Protein AF-A0A8C5CVX2-F1 (afdb_monomer)

Foldseek 3Di:
DDDFPDDDDAQCVLVRPLVVVLVVLVVCCVPPVVPRDLEEEAAKDACQTQNRHMNQQSNCVVNVHWYKHKYLARDCHPNDDLPDDDVQWDQDPVRSIIIGTHDD

Structure (mmCIF, N/CA/C/O backbone):
data_AF-A0A8C5CVX2-F1
#
_entry.id   AF-A0A8C5CVX2-F1
#
loop_
_atom_site.group_PDB
_atom_site.id
_atom_site.type_symbol
_atom_site.label_atom_id
_atom_site.label_alt_id
_atom_site.label_comp_id
_atom_site.label_asym_id
_atom_site.label_entity_id
_atom_site.label_seq_id
_atom_site.pdbx_PDB_ins_code
_atom_site.Cartn_x
_atom_site.Cartn_y
_atom_site.Cartn_z
_atom_site.occupancy
_atom_site.B_iso_or_equiv
_atom_site.auth_seq_id
_atom_site.auth_comp_id
_atom_site.auth_asym_id
_atom_site.auth_atom_id
_atom_site.pdbx_PDB_model_num
ATOM 1 N N . MET A 1 1 ? 0.003 -17.741 7.962 1.00 77.31 1 MET A N 1
ATOM 2 C CA . MET A 1 1 ? 0.810 -17.783 6.723 1.00 77.31 1 MET A CA 1
ATOM 3 C C . MET A 1 1 ? -0.148 -17.746 5.539 1.00 77.31 1 MET A C 1
ATOM 5 O O . MET A 1 1 ? -1.173 -18.412 5.612 1.00 77.31 1 MET A O 1
ATOM 9 N N . VAL A 1 2 ? 0.125 -16.935 4.514 1.00 93.44 2 VAL A N 1
ATOM 10 C CA . VAL A 1 2 ? -0.709 -16.837 3.299 1.00 93.44 2 VAL A CA 1
ATOM 11 C C . VAL A 1 2 ? 0.042 -17.424 2.106 1.00 93.44 2 VAL A C 1
ATOM 13 O O . VAL A 1 2 ? 1.271 -17.429 2.098 1.00 93.44 2 VAL A O 1
ATOM 16 N N . ARG A 1 3 ? -0.686 -17.923 1.103 1.00 94.25 3 ARG A N 1
ATOM 17 C CA . ARG A 1 3 ? -0.109 -18.469 -0.132 1.00 94.25 3 ARG A CA 1
ATOM 18 C C . ARG A 1 3 ? -0.507 -17.591 -1.311 1.00 94.25 3 ARG A C 1
ATOM 20 O O . ARG A 1 3 ? -1.686 -17.515 -1.637 1.00 94.25 3 ARG A O 1
ATOM 27 N N . LEU A 1 4 ? 0.474 -16.975 -1.968 1.00 94.44 4 LEU A N 1
ATOM 28 C CA . LEU A 1 4 ? 0.246 -16.177 -3.175 1.00 94.44 4 LEU A CA 1
ATOM 29 C C . LEU A 1 4 ? 0.059 -17.108 -4.379 1.00 94.44 4 LEU A C 1
ATOM 31 O O . LEU A 1 4 ? 1.001 -17.780 -4.793 1.00 94.44 4 LEU A O 1
ATOM 35 N N . THR A 1 5 ? -1.153 -17.165 -4.927 1.00 92.81 5 THR A N 1
ATOM 36 C CA . THR A 1 5 ? -1.494 -18.037 -6.066 1.00 92.81 5 THR A CA 1
ATOM 37 C C . THR A 1 5 ? -1.320 -17.353 -7.418 1.00 92.81 5 THR A C 1
ATOM 39 O O . THR A 1 5 ? -1.010 -18.021 -8.400 1.00 92.81 5 THR A O 1
ATOM 42 N N . ALA A 1 6 ? -1.473 -16.028 -7.480 1.00 94.12 6 ALA A N 1
ATOM 43 C CA . ALA A 1 6 ? -1.217 -15.262 -8.693 1.00 94.12 6 ALA A CA 1
ATOM 44 C C . ALA A 1 6 ? 0.291 -15.254 -9.040 1.00 94.12 6 ALA A C 1
ATOM 46 O O . ALA A 1 6 ? 1.130 -15.195 -8.125 1.00 94.12 6 ALA A O 1
ATOM 47 N N . PRO A 1 7 ? 0.663 -15.294 -10.336 1.00 94.25 7 PRO A N 1
ATOM 48 C CA . PRO A 1 7 ? 2.057 -15.259 -10.771 1.00 94.25 7 PRO A CA 1
ATOM 49 C C . PRO A 1 7 ? 2.710 -13.904 -10.479 1.00 94.25 7 PRO A C 1
ATOM 51 O O . PRO A 1 7 ? 2.039 -12.880 -10.348 1.00 94.2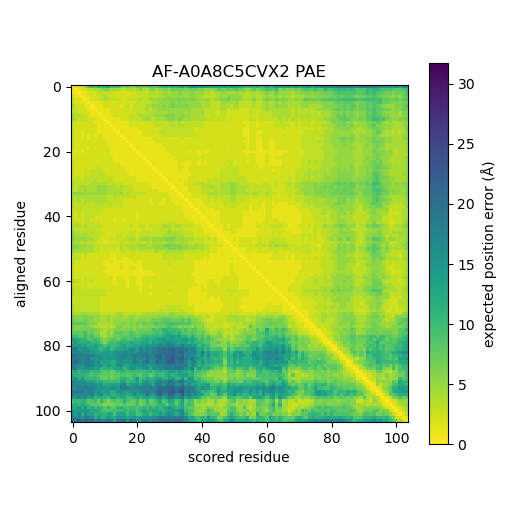5 7 PRO A O 1
ATOM 54 N N . TYR A 1 8 ? 4.041 -13.892 -10.388 1.00 92.75 8 TYR A N 1
ATOM 55 C CA . TYR A 1 8 ? 4.794 -12.644 -10.323 1.00 92.75 8 TYR A CA 1
ATOM 56 C C . TYR A 1 8 ? 4.945 -12.048 -11.721 1.00 92.75 8 TYR A C 1
ATOM 58 O O . TYR A 1 8 ? 5.633 -12.615 -12.564 1.00 92.75 8 TYR A O 1
ATOM 66 N N . VAL A 1 9 ? 4.327 -10.890 -11.942 1.00 93.88 9 VAL A N 1
ATOM 67 C CA . VAL A 1 9 ? 4.535 -10.071 -13.139 1.00 93.88 9 VAL A CA 1
ATOM 68 C C . VAL A 1 9 ? 4.890 -8.661 -12.682 1.00 93.88 9 VAL A C 1
ATOM 70 O O . VAL A 1 9 ? 4.182 -8.065 -11.862 1.00 93.88 9 VAL A O 1
ATOM 73 N N . ALA A 1 10 ? 6.002 -8.127 -13.190 1.00 89.81 10 ALA A N 1
ATOM 74 C CA . ALA A 1 10 ? 6.445 -6.778 -12.861 1.00 89.81 10 ALA A CA 1
ATOM 75 C C . ALA A 1 10 ? 5.346 -5.756 -13.205 1.00 89.81 10 ALA A C 1
ATOM 77 O O . ALA A 1 10 ? 4.755 -5.785 -14.284 1.00 89.81 10 ALA A O 1
ATOM 78 N N . GLY A 1 11 ? 5.038 -4.873 -12.255 1.00 90.50 11 GLY A N 1
ATOM 79 C CA . GLY A 1 11 ? 3.944 -3.909 -12.384 1.00 90.50 11 GLY A CA 1
ATOM 80 C C . GLY A 1 11 ? 2.539 -4.459 -12.095 1.00 90.50 11 GLY A C 1
ATOM 81 O O . GLY A 1 11 ? 1.565 -3.749 -12.319 1.00 90.50 11 GLY A O 1
ATOM 82 N N . PHE A 1 12 ? 2.408 -5.697 -11.604 1.00 94.75 12 PHE A N 1
ATOM 83 C CA . PHE A 1 12 ? 1.123 -6.297 -11.205 1.00 94.75 12 PHE A CA 1
ATOM 84 C C . PHE A 1 12 ? 1.162 -6.912 -9.797 1.00 94.75 12 PHE A C 1
ATOM 86 O O . PHE A 1 12 ? 0.327 -7.746 -9.450 1.00 94.75 12 PHE A O 1
ATOM 93 N N . LEU A 1 13 ? 2.109 -6.485 -8.952 1.00 93.88 13 LEU A N 1
ATOM 94 C CA . LEU A 1 13 ? 2.255 -6.989 -7.580 1.00 93.88 13 LEU A CA 1
ATOM 95 C C . LEU A 1 13 ? 0.965 -6.844 -6.760 1.00 93.88 13 LEU A C 1
ATOM 97 O O . LEU A 1 13 ? 0.616 -7.744 -6.000 1.00 93.88 13 LEU A O 1
ATOM 101 N N . ALA A 1 14 ? 0.220 -5.757 -6.980 1.00 95.25 14 ALA A N 1
ATOM 102 C CA . ALA A 1 14 ? -1.035 -5.486 -6.287 1.00 95.25 14 ALA A CA 1
ATOM 103 C C . ALA A 1 14 ? -2.050 -6.637 -6.409 1.00 95.25 14 ALA A C 1
ATOM 105 O O . ALA A 1 14 ? -2.679 -7.017 -5.430 1.00 95.25 14 ALA A O 1
ATOM 106 N N . PHE A 1 15 ? -2.133 -7.291 -7.570 1.00 95.62 15 PHE A N 1
ATOM 107 C CA . PHE A 1 15 ? -3.035 -8.431 -7.767 1.00 95.62 15 PHE A CA 1
ATOM 108 C C . PHE A 1 15 ? -2.667 -9.650 -6.917 1.00 95.62 15 PHE A C 1
ATOM 110 O O . PHE A 1 15 ? -3.524 -10.483 -6.629 1.00 95.62 15 PHE A O 1
ATOM 117 N N . ARG A 1 16 ? -1.399 -9.765 -6.507 1.00 96.31 16 ARG A N 1
ATOM 118 C CA . ARG A 1 16 ? -0.945 -10.848 -5.633 1.00 96.31 16 ARG A CA 1
ATOM 119 C C . ARG A 1 16 ? -1.265 -10.555 -4.174 1.00 96.31 16 ARG A C 1
ATOM 121 O O . ARG A 1 16 ? -1.668 -11.467 -3.465 1.00 96.31 16 ARG A O 1
ATOM 128 N N . GLU A 1 17 ? -1.076 -9.317 -3.725 1.00 96.81 17 GLU A N 1
ATOM 129 C CA . GLU A 1 17 ? -1.062 -8.985 -2.293 1.00 96.81 17 GLU A CA 1
ATOM 130 C C . GLU A 1 17 ? -2.363 -8.358 -1.787 1.00 96.81 17 GLU A C 1
ATOM 132 O O . GLU A 1 17 ? -2.817 -8.696 -0.690 1.00 96.81 17 GLU A O 1
ATOM 137 N N . THR A 1 18 ? -3.009 -7.502 -2.585 1.00 96.38 18 THR A N 1
ATOM 138 C CA . THR A 1 18 ? -4.207 -6.756 -2.176 1.00 96.38 18 THR A CA 1
ATOM 139 C C . THR A 1 18 ? -5.336 -7.646 -1.640 1.00 96.38 18 THR A C 1
ATOM 141 O O . THR A 1 18 ? -5.908 -7.271 -0.616 1.00 96.38 18 THR A O 1
ATOM 144 N N . PRO A 1 19 ? -5.647 -8.836 -2.205 1.00 96.31 19 PRO A N 1
ATOM 145 C CA . PRO A 1 19 ? -6.691 -9.701 -1.645 1.00 96.31 19 PRO A CA 1
ATOM 146 C C . PRO A 1 19 ? -6.437 -10.104 -0.185 1.00 96.31 19 PRO A C 1
ATOM 148 O O . PRO A 1 19 ? -7.364 -10.135 0.625 1.00 96.31 19 PRO A O 1
ATOM 151 N N . PHE A 1 20 ? -5.179 -10.370 0.174 1.00 96.88 20 PHE A N 1
ATOM 152 C CA . PHE A 1 20 ? -4.805 -10.773 1.531 1.00 96.88 20 PHE A CA 1
ATOM 153 C C . PHE A 1 20 ? -4.776 -9.582 2.494 1.00 96.88 20 PHE A C 1
ATOM 155 O O . PHE A 1 20 ? -5.189 -9.719 3.646 1.00 96.88 20 PHE A O 1
ATOM 162 N N . LEU A 1 21 ? -4.340 -8.411 2.022 1.00 96.81 21 LEU A N 1
ATOM 163 C CA . LEU A 1 21 ? -4.370 -7.169 2.800 1.00 96.81 21 LEU A CA 1
ATOM 164 C C . LEU A 1 21 ? -5.811 -6.726 3.096 1.00 96.81 21 LEU A C 1
ATOM 166 O O . LEU A 1 21 ? -6.129 -6.387 4.234 1.00 96.81 21 LEU A O 1
ATOM 170 N N . MET A 1 22 ? -6.706 -6.815 2.108 1.00 97.25 22 MET A N 1
ATOM 171 C CA . MET A 1 22 ? -8.137 -6.542 2.281 1.00 97.25 22 MET A CA 1
ATOM 172 C C . MET A 1 22 ? -8.780 -7.472 3.308 1.00 97.25 22 MET A C 1
ATOM 174 O O . MET A 1 22 ? -9.566 -7.027 4.140 1.00 97.25 22 MET A O 1
ATOM 178 N N . GLU A 1 23 ? -8.437 -8.761 3.288 1.00 97.06 23 GLU A N 1
ATOM 179 C CA . GLU A 1 23 ? -8.928 -9.709 4.288 1.00 97.06 23 GLU A CA 1
ATOM 180 C C . GLU A 1 23 ? -8.428 -9.360 5.700 1.00 97.06 23 GLU A C 1
ATOM 182 O O . GLU A 1 23 ? -9.190 -9.455 6.662 1.00 97.06 23 GLU A O 1
ATOM 187 N N . ALA A 1 24 ? -7.182 -8.898 5.844 1.00 96.56 24 ALA A N 1
ATOM 188 C CA . ALA A 1 24 ? -6.661 -8.436 7.130 1.00 96.56 24 ALA A CA 1
ATOM 189 C C . ALA A 1 24 ? -7.403 -7.189 7.645 1.00 96.56 24 ALA A C 1
ATOM 191 O O . ALA A 1 24 ? -7.810 -7.167 8.808 1.00 96.56 24 ALA A O 1
ATOM 192 N N . LEU A 1 25 ? -7.642 -6.196 6.780 1.00 97.06 25 LEU A N 1
ATOM 193 C CA . LEU A 1 25 ? -8.413 -4.996 7.128 1.00 97.06 25 LEU A CA 1
ATOM 194 C C . LEU A 1 25 ? -9.854 -5.341 7.518 1.00 97.06 25 LEU A C 1
ATOM 196 O O . LEU A 1 25 ? -10.318 -4.908 8.568 1.00 97.06 25 LEU A O 1
ATOM 200 N N . ARG A 1 26 ? -10.533 -6.205 6.753 1.00 97.12 26 ARG A N 1
ATOM 201 C CA . ARG A 1 26 ? -11.896 -6.666 7.077 1.00 97.12 26 ARG A CA 1
ATOM 202 C C . ARG A 1 26 ? -11.960 -7.413 8.405 1.00 97.12 26 ARG A C 1
ATOM 204 O O . ARG A 1 26 ? -12.933 -7.287 9.140 1.00 97.12 26 ARG A O 1
ATOM 211 N N . ARG A 1 27 ? -10.943 -8.215 8.735 1.00 97.62 27 ARG A N 1
ATOM 212 C CA . ARG A 1 27 ? -10.862 -8.877 10.048 1.00 97.62 27 ARG A CA 1
ATOM 213 C C . ARG A 1 27 ? -10.693 -7.868 11.175 1.00 97.62 27 ARG A C 1
ATOM 215 O O . ARG A 1 27 ? -11.306 -8.046 12.223 1.00 97.62 27 ARG A O 1
ATOM 222 N N . LEU A 1 28 ? -9.874 -6.838 10.972 1.00 97.44 28 LEU A N 1
ATOM 223 C CA . LEU A 1 28 ? -9.699 -5.767 11.950 1.00 97.44 28 LEU A CA 1
ATOM 224 C C . LEU A 1 28 ? -11.011 -5.009 12.164 1.00 97.44 28 LEU A C 1
ATOM 226 O O . LEU A 1 28 ? -11.441 -4.872 13.303 1.00 97.44 28 LEU A O 1
ATOM 230 N N . GLU A 1 29 ? -11.678 -4.619 11.080 1.00 96.69 29 GLU A N 1
ATOM 231 C CA . GLU A 1 29 ? -12.974 -3.940 11.099 1.00 96.69 29 GLU A CA 1
ATOM 232 C C . GLU A 1 29 ? -14.039 -4.744 11.858 1.00 96.69 29 GLU A C 1
ATOM 234 O O . GLU A 1 29 ? -14.711 -4.207 12.731 1.00 96.69 29 GLU A O 1
ATOM 239 N N . ARG A 1 30 ? -14.153 -6.054 11.593 1.00 97.75 30 ARG A N 1
ATOM 240 C CA . ARG A 1 30 ? -15.131 -6.920 12.276 1.00 97.75 30 ARG A CA 1
ATOM 241 C C . ARG A 1 30 ? -14.815 -7.139 13.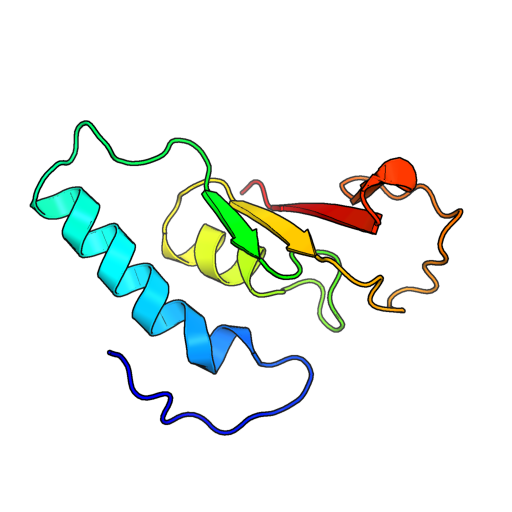753 1.00 97.75 30 ARG A C 1
ATOM 243 O O . ARG A 1 30 ? -15.725 -7.165 14.572 1.00 97.75 30 ARG A O 1
ATOM 250 N N . ASN A 1 31 ? -13.544 -7.358 14.091 1.00 98.19 31 ASN A N 1
ATOM 251 C CA . ASN A 1 31 ? -13.161 -7.786 15.438 1.00 98.19 31 ASN A CA 1
ATOM 252 C C . ASN A 1 31 ? -12.909 -6.609 16.387 1.00 98.19 31 ASN A C 1
ATOM 254 O O . ASN A 1 31 ? -13.085 -6.752 17.597 1.00 98.19 31 ASN A O 1
ATOM 258 N N . ARG A 1 32 ? -12.409 -5.483 15.863 1.00 97.62 32 ARG A N 1
ATOM 259 C CA . ARG A 1 32 ? -11.999 -4.289 16.617 1.00 97.62 32 ARG A CA 1
ATOM 260 C C . ARG A 1 32 ? -12.180 -3.020 15.762 1.00 97.62 32 ARG A C 1
ATOM 262 O O . ARG A 1 32 ? -11.181 -2.384 15.417 1.00 97.62 32 ARG A O 1
ATOM 269 N N . PRO A 1 33 ? -13.422 -2.627 15.430 1.00 96.06 33 PRO A N 1
ATOM 270 C CA . PRO A 1 33 ? -13.700 -1.478 14.559 1.00 96.06 33 PRO A CA 1
ATOM 271 C C . PRO A 1 33 ? -13.096 -0.161 15.069 1.00 96.06 33 PRO A C 1
ATOM 273 O O . PRO A 1 33 ? -12.668 0.674 14.281 1.00 96.06 33 PRO A O 1
ATOM 276 N N . GLN A 1 34 ? -12.973 0.007 16.387 1.00 96.94 34 GLN A N 1
ATOM 277 C CA . GLN A 1 34 ? -12.346 1.172 17.016 1.00 96.94 34 GLN A CA 1
ATOM 278 C C . GLN A 1 34 ? -10.840 1.310 16.732 1.00 96.94 34 GLN A C 1
ATOM 280 O O . GLN A 1 34 ? -10.258 2.349 17.025 1.00 96.94 34 GLN A O 1
ATOM 285 N N . LEU A 1 35 ? -10.198 0.258 16.211 1.00 96.88 35 LEU A N 1
ATOM 286 C CA . LEU A 1 35 ? -8.789 0.262 15.810 1.00 96.88 35 LEU A CA 1
ATOM 287 C C . LEU A 1 35 ? -8.613 0.369 14.291 1.00 96.88 35 LEU A C 1
ATOM 289 O O . LEU A 1 35 ? -7.495 0.190 13.805 1.00 96.88 35 LEU A O 1
ATOM 293 N N . LEU A 1 36 ? -9.688 0.611 13.531 1.00 96.50 36 LEU A N 1
ATOM 294 C CA . LEU A 1 36 ? -9.576 0.777 12.088 1.00 96.50 36 LEU A CA 1
ATOM 295 C C . LEU A 1 36 ? -8.696 2.005 11.783 1.00 96.50 36 LEU A C 1
ATOM 297 O O . LEU A 1 36 ? -8.932 3.081 12.338 1.00 96.50 36 LEU A O 1
ATOM 301 N N . PRO A 1 37 ? -7.659 1.863 10.941 1.00 96.19 37 PRO A N 1
ATOM 302 C CA . PRO A 1 37 ? -6.729 2.951 10.699 1.00 96.19 37 PRO A CA 1
ATOM 303 C C . PRO A 1 37 ? -7.384 4.056 9.869 1.00 96.19 37 PRO A C 1
ATOM 305 O O . PRO A 1 37 ? -8.102 3.789 8.911 1.00 96.19 37 PRO A O 1
ATOM 308 N N . GLN A 1 38 ? -7.060 5.307 10.192 1.00 95.69 38 GLN A N 1
ATOM 309 C CA . GLN A 1 38 ? -7.427 6.464 9.366 1.00 95.69 38 GLN A CA 1
ATOM 310 C C . GLN A 1 38 ? -6.531 6.597 8.125 1.00 95.69 38 GLN A C 1
ATOM 312 O O . GLN A 1 38 ? -6.895 7.261 7.160 1.00 95.69 38 GLN A O 1
ATOM 317 N N . VAL A 1 39 ? -5.346 5.982 8.160 1.00 95.75 39 VAL A N 1
ATOM 318 C CA . VAL A 1 39 ? -4.392 5.932 7.052 1.00 95.75 39 VAL A CA 1
ATOM 319 C C . VAL A 1 39 ? -3.579 4.644 7.127 1.00 95.75 39 VAL A C 1
ATOM 321 O O . VAL A 1 39 ? -3.181 4.218 8.213 1.00 95.75 39 VAL A O 1
ATOM 324 N N . VAL A 1 40 ? -3.303 4.029 5.978 1.00 95.69 40 VAL A N 1
ATOM 325 C CA . VAL A 1 40 ? -2.438 2.847 5.878 1.00 95.69 40 VAL A CA 1
ATOM 326 C C . VAL A 1 40 ? -1.138 3.215 5.172 1.00 95.69 40 VAL A C 1
ATOM 328 O O . VAL A 1 40 ? -1.141 3.743 4.060 1.00 95.69 40 VAL A O 1
ATOM 331 N N . LEU A 1 41 ? -0.014 2.901 5.815 1.00 95.75 41 LEU A N 1
ATOM 332 C CA . LEU A 1 41 ? 1.301 2.939 5.183 1.00 95.75 41 LEU A CA 1
ATOM 333 C C . LEU A 1 41 ? 1.571 1.576 4.550 1.00 95.75 41 LEU A C 1
ATOM 335 O O . LEU A 1 41 ? 1.551 0.551 5.231 1.00 95.75 41 LEU A O 1
ATOM 339 N N . VAL A 1 42 ? 1.802 1.567 3.246 1.00 95.19 42 VAL A N 1
ATOM 340 C CA . VAL A 1 42 ? 1.955 0.350 2.450 1.00 95.19 42 VAL A CA 1
ATOM 341 C C . VAL A 1 42 ? 3.397 0.255 1.973 1.00 95.19 42 VAL A C 1
ATOM 343 O O . VAL A 1 42 ? 3.871 1.176 1.319 1.00 95.19 42 VAL A O 1
ATOM 346 N N . ASP A 1 43 ? 4.091 -0.849 2.259 1.00 93.69 43 ASP A N 1
ATOM 347 C CA . ASP A 1 43 ? 5.438 -1.109 1.720 1.00 93.69 43 ASP A CA 1
ATOM 348 C C . ASP A 1 43 ? 5.338 -1.409 0.217 1.00 93.69 43 ASP A C 1
ATOM 350 O O . ASP A 1 43 ? 5.094 -2.536 -0.209 1.00 93.69 43 ASP A O 1
ATOM 354 N N . GLY A 1 44 ? 5.412 -0.362 -0.597 1.00 92.25 44 GLY A N 1
ATOM 355 C CA . GLY A 1 44 ? 5.138 -0.434 -2.023 1.00 92.25 44 GLY A CA 1
ATOM 356 C C . GLY A 1 44 ? 4.782 0.920 -2.621 1.00 92.25 44 GLY A C 1
ATOM 357 O O . GLY A 1 44 ? 4.651 1.925 -1.931 1.00 92.25 44 GLY A O 1
ATOM 358 N N . ASN A 1 45 ? 4.622 0.949 -3.941 1.00 92.75 45 ASN A N 1
ATOM 359 C CA . ASN A 1 45 ? 4.320 2.180 -4.667 1.00 92.75 45 ASN A CA 1
ATOM 360 C C . ASN A 1 45 ? 2.817 2.514 -4.675 1.00 92.75 45 ASN A C 1
ATOM 362 O O . ASN A 1 45 ? 1.967 1.619 -4.645 1.00 92.75 45 ASN A O 1
ATOM 366 N N . GLY A 1 46 ? 2.515 3.811 -4.770 1.00 92.44 46 GLY A N 1
ATOM 367 C CA . GLY A 1 46 ? 1.184 4.371 -5.022 1.00 92.44 46 GLY A CA 1
ATOM 368 C C . GLY A 1 46 ? 1.022 4.829 -6.476 1.00 92.44 46 GLY A C 1
ATOM 369 O O . GLY A 1 46 ? 1.158 4.013 -7.388 1.00 92.44 46 GLY A O 1
ATOM 370 N N . LEU A 1 47 ? 0.751 6.125 -6.689 1.00 89.31 47 LEU A N 1
ATOM 371 C CA . LEU A 1 47 ? 0.676 6.759 -8.017 1.00 89.31 47 LEU A CA 1
ATOM 372 C C . LEU A 1 47 ? 1.993 6.620 -8.775 1.00 89.31 47 LEU A C 1
ATOM 374 O O . LEU A 1 47 ? 2.027 6.599 -9.998 1.00 89.31 47 LEU A O 1
ATOM 378 N N . PHE A 1 48 ? 3.099 6.505 -8.048 1.00 88.75 48 PHE A N 1
ATOM 379 C CA . PHE A 1 48 ? 4.412 6.353 -8.641 1.00 88.75 48 PHE A CA 1
ATOM 380 C C . PHE A 1 48 ? 4.661 4.916 -9.126 1.00 88.75 48 PHE A C 1
ATOM 382 O O . PHE A 1 48 ? 5.389 4.129 -8.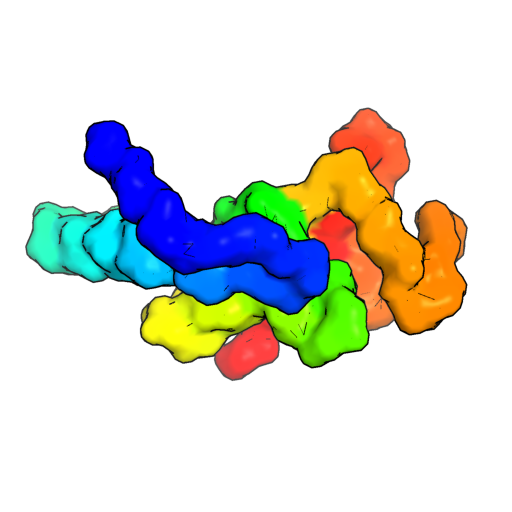524 1.00 88.75 48 PHE A O 1
ATOM 389 N N . HIS A 1 49 ? 3.973 4.546 -10.203 1.00 90.31 49 HIS A N 1
ATOM 390 C CA . HIS A 1 49 ? 3.912 3.202 -10.762 1.00 90.31 49 HIS A CA 1
ATOM 391 C C . HIS A 1 49 ? 3.814 3.262 -12.293 1.00 90.31 49 HIS A C 1
ATOM 393 O O . HIS A 1 49 ? 3.321 4.243 -12.836 1.00 90.31 49 HIS A O 1
ATOM 399 N N . TYR A 1 50 ? 4.204 2.193 -13.005 1.00 88.81 50 TYR A N 1
ATOM 400 C CA . TYR A 1 50 ? 4.179 2.127 -14.482 1.00 88.81 50 TYR A CA 1
ATOM 401 C C . TYR A 1 50 ? 2.836 2.520 -15.122 1.00 88.81 50 TYR A C 1
ATOM 403 O O . TYR A 1 50 ? 2.791 2.873 -16.293 1.00 88.81 50 TYR A O 1
ATOM 411 N N . ARG A 1 51 ? 1.744 2.381 -14.364 1.00 91.00 51 ARG A N 1
ATOM 412 C CA . ARG A 1 51 ? 0.359 2.649 -14.783 1.00 91.00 51 ARG A CA 1
ATOM 413 C C . ARG A 1 51 ? -0.358 3.615 -13.846 1.00 91.00 51 ARG A C 1
ATOM 415 O O . ARG A 1 51 ? -1.571 3.540 -13.722 1.00 91.00 51 ARG A O 1
ATOM 422 N N . GLU A 1 52 ? 0.395 4.388 -13.072 1.00 91.44 52 GLU A N 1
ATOM 423 C CA . GLU A 1 52 ? -0.156 5.326 -12.084 1.00 91.44 52 GLU A CA 1
ATOM 424 C C . GLU A 1 52 ? -1.038 4.683 -11.002 1.00 91.44 52 GLU A C 1
ATOM 426 O O . GLU A 1 52 ? -1.775 5.345 -10.282 1.00 91.44 52 GLU A O 1
ATOM 431 N N . PHE A 1 53 ? -0.941 3.361 -10.859 1.00 93.00 53 PHE A N 1
ATOM 432 C CA . PHE A 1 53 ? -1.808 2.581 -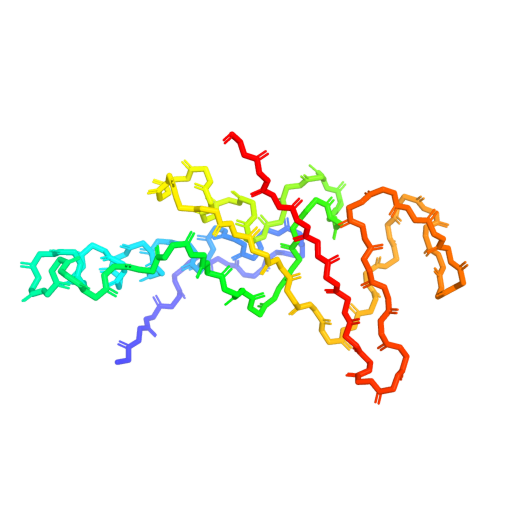9.990 1.00 93.00 53 PHE A CA 1
ATOM 433 C C . PHE A 1 53 ? -1.047 1.412 -9.362 1.00 93.00 53 PHE A C 1
ATOM 435 O O . PHE A 1 53 ? -1.086 0.274 -9.837 1.00 93.00 53 PHE A O 1
ATOM 442 N N . GLY A 1 54 ? -0.257 1.725 -8.337 1.00 94.19 54 GLY A N 1
ATOM 443 C CA . GLY A 1 54 ? 0.495 0.756 -7.545 1.00 94.19 54 GLY A CA 1
ATOM 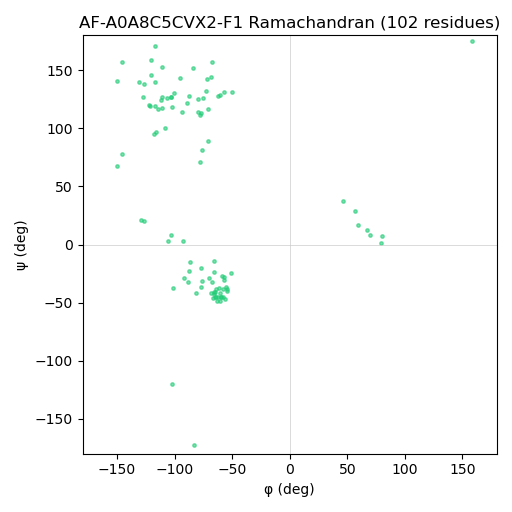444 C C . GLY A 1 54 ? -0.334 0.092 -6.441 1.00 94.19 54 GLY A C 1
ATOM 445 O O . GLY A 1 54 ? -1.547 0.272 -6.335 1.00 94.19 54 GLY A O 1
ATOM 446 N N . LEU A 1 55 ? 0.344 -0.680 -5.588 1.00 95.81 55 LEU A N 1
ATOM 447 C CA . LEU A 1 55 ? -0.263 -1.434 -4.487 1.00 95.81 55 LEU A CA 1
ATOM 448 C C . LEU A 1 55 ? -1.033 -0.539 -3.506 1.00 95.81 55 LEU A C 1
ATOM 450 O O . LEU A 1 55 ? -2.154 -0.883 -3.138 1.00 95.81 55 LEU A O 1
ATOM 454 N N . ALA A 1 56 ? -0.460 0.602 -3.108 1.00 96.06 56 ALA A N 1
ATOM 455 C CA . ALA A 1 56 ? -1.090 1.493 -2.132 1.00 96.06 56 ALA A CA 1
ATOM 456 C C . ALA A 1 56 ? -2.397 2.093 -2.667 1.00 96.06 56 ALA A C 1
ATOM 458 O O . ALA A 1 56 ? -3.396 2.140 -1.961 1.00 96.06 56 ALA A O 1
ATOM 459 N N . CYS A 1 57 ? -2.407 2.476 -3.942 1.00 95.38 57 CYS A N 1
ATOM 460 C CA . CYS A 1 57 ? -3.590 2.990 -4.625 1.00 95.38 57 CYS A CA 1
ATOM 461 C C . CYS A 1 57 ? -4.662 1.911 -4.779 1.00 95.38 57 CYS A C 1
ATOM 463 O O . CYS A 1 57 ? -5.815 2.124 -4.419 1.00 95.38 57 CYS A O 1
ATOM 465 N N . HIS A 1 58 ? -4.270 0.711 -5.216 1.00 96.31 58 HIS A N 1
ATOM 466 C CA . HIS A 1 58 ? -5.191 -0.417 -5.339 1.00 96.31 58 HIS A CA 1
ATOM 467 C C . HIS A 1 58 ? -5.837 -0.776 -3.991 1.00 96.31 58 HIS A C 1
ATOM 469 O O . HIS A 1 58 ? -7.051 -0.960 -3.917 1.00 96.31 58 HIS A O 1
ATOM 475 N N . LEU A 1 59 ? -5.048 -0.831 -2.913 1.00 96.94 59 LEU A N 1
ATOM 476 C CA . LEU A 1 59 ? -5.578 -1.064 -1.571 1.00 96.94 59 LEU A CA 1
ATOM 477 C C . LEU A 1 59 ? -6.500 0.075 -1.119 1.00 96.94 59 LEU A C 1
ATOM 479 O O . LEU A 1 59 ? -7.579 -0.201 -0.599 1.00 96.94 59 LEU A O 1
ATOM 483 N N . GLY A 1 60 ? -6.104 1.330 -1.335 1.00 95.50 60 GLY A N 1
ATOM 484 C CA . GLY A 1 60 ? -6.881 2.504 -0.939 1.00 95.50 60 GLY A CA 1
ATOM 485 C C . GLY A 1 60 ? -8.254 2.554 -1.601 1.00 95.50 60 GLY A C 1
ATOM 486 O O . GLY A 1 60 ? -9.256 2.661 -0.901 1.00 95.50 60 GLY A O 1
ATOM 487 N N . VAL A 1 61 ? -8.324 2.360 -2.925 1.00 96.00 61 VAL A N 1
ATOM 488 C CA . VAL A 1 61 ? -9.605 2.333 -3.660 1.00 96.00 61 VAL A CA 1
ATOM 489 C C . VAL A 1 61 ? -10.525 1.231 -3.140 1.00 96.00 61 VAL A C 1
ATOM 491 O O . VAL A 1 61 ? -11.711 1.465 -2.937 1.00 96.00 61 VAL A O 1
ATOM 494 N N . LEU A 1 62 ? -10.000 0.020 -2.929 1.00 96.56 62 LEU A N 1
ATOM 495 C CA . LEU A 1 62 ? -10.830 -1.118 -2.521 1.00 96.56 62 LEU A CA 1
ATOM 496 C C . LEU A 1 62 ? -11.246 -1.078 -1.049 1.00 96.56 62 LEU A C 1
ATOM 498 O O . LEU A 1 62 ? -12.303 -1.608 -0.709 1.00 96.56 62 LEU A O 1
ATOM 502 N N . SER A 1 63 ? -10.408 -0.517 -0.176 1.00 95.44 63 SER A N 1
ATOM 503 C CA . SER A 1 63 ? -10.694 -0.413 1.260 1.00 95.44 63 SER A CA 1
ATOM 504 C C . SER A 1 63 ? -11.483 0.839 1.630 1.00 95.44 63 SER A C 1
ATOM 506 O O . SER A 1 63 ? -12.113 0.848 2.681 1.00 95.44 63 SER A O 1
ATOM 508 N N . GLY A 1 64 ? -11.434 1.889 0.805 1.00 94.81 64 GLY A N 1
ATOM 509 C CA . GLY A 1 64 ? -11.938 3.215 1.164 1.00 94.81 64 GLY A CA 1
ATOM 510 C C . GLY A 1 64 ? -11.092 3.926 2.228 1.00 94.81 64 GLY A C 1
ATOM 511 O O . GLY A 1 64 ? -11.506 4.965 2.735 1.00 94.81 64 GLY A O 1
ATOM 512 N N . ILE A 1 65 ? -9.922 3.382 2.588 1.00 95.19 65 ILE A N 1
ATOM 513 C CA . ILE A 1 65 ? -9.019 3.961 3.587 1.00 95.19 65 ILE A CA 1
ATOM 514 C C . ILE A 1 65 ? -7.889 4.704 2.859 1.00 95.19 65 ILE A C 1
ATOM 516 O O . ILE A 1 65 ? -7.243 4.113 1.986 1.00 95.19 65 ILE A O 1
ATOM 520 N N . PRO A 1 66 ? -7.584 5.962 3.226 1.00 95.50 66 PRO A N 1
ATOM 521 C CA . PRO A 1 66 ? -6.429 6.681 2.697 1.00 95.50 66 PRO A CA 1
ATOM 522 C C . PRO A 1 66 ? -5.142 5.854 2.795 1.00 95.50 66 PRO A C 1
ATOM 524 O O . PRO A 1 66 ? -4.817 5.308 3.852 1.00 95.50 66 PRO A O 1
ATOM 527 N N . CYS A 1 67 ? -4.389 5.764 1.698 1.00 95.25 67 CYS A N 1
ATOM 528 C CA . CYS A 1 67 ? -3.178 4.947 1.635 1.00 95.25 67 CYS A CA 1
ATOM 529 C C . CYS A 1 67 ? -1.972 5.758 1.152 1.00 95.25 67 CYS A C 1
ATOM 531 O O . CYS A 1 67 ? -2.049 6.521 0.185 1.00 95.25 67 CYS A O 1
ATOM 533 N N . VAL A 1 68 ? -0.828 5.534 1.801 1.00 94.81 68 VAL A N 1
ATOM 534 C CA . VAL A 1 68 ? 0.471 6.080 1.397 1.00 94.81 68 VAL A CA 1
ATOM 535 C C . VAL A 1 68 ? 1.395 4.925 1.055 1.00 94.81 68 VAL A C 1
ATOM 537 O O . VAL A 1 68 ? 1.695 4.083 1.900 1.00 94.81 68 VAL A O 1
ATOM 540 N N . GLY A 1 69 ? 1.855 4.888 -0.191 1.00 93.44 69 GLY A N 1
ATOM 541 C CA . GLY A 1 69 ? 2.903 3.964 -0.602 1.00 93.44 69 GLY A CA 1
ATOM 542 C C . GLY A 1 69 ? 4.252 4.450 -0.095 1.00 93.44 69 GLY A C 1
ATOM 543 O O . GLY A 1 69 ? 4.605 5.593 -0.358 1.00 93.44 69 GLY A O 1
ATOM 544 N N . VAL A 1 70 ? 4.981 3.604 0.624 1.00 93.94 70 VAL A N 1
ATOM 545 C CA . VAL A 1 70 ? 6.332 3.839 1.135 1.00 93.94 70 VAL A CA 1
ATOM 546 C C . VAL A 1 70 ? 7.256 2.829 0.469 1.00 93.94 70 VAL A C 1
ATOM 548 O O . VAL A 1 70 ? 7.338 1.677 0.887 1.00 93.94 70 VAL A O 1
ATOM 551 N N . ALA A 1 71 ? 7.935 3.239 -0.597 1.00 90.12 71 ALA A N 1
ATOM 552 C CA . ALA A 1 71 ? 8.875 2.379 -1.305 1.00 90.12 71 ALA A CA 1
ATOM 553 C C . ALA A 1 71 ? 10.307 2.609 -0.810 1.00 90.12 71 ALA A C 1
ATOM 555 O O . ALA A 1 71 ? 10.701 3.740 -0.547 1.00 90.12 71 ALA A O 1
ATOM 556 N N . LYS A 1 72 ? 11.103 1.538 -0.736 1.00 86.88 72 LYS A N 1
ATOM 557 C CA . LYS A 1 72 ? 12.531 1.580 -0.344 1.00 86.88 72 LYS A CA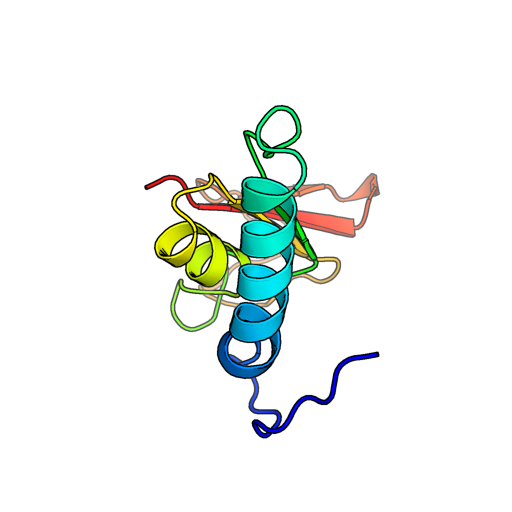 1
ATOM 558 C C . LYS A 1 72 ? 13.475 1.850 -1.520 1.00 86.88 72 LYS A C 1
ATOM 560 O O . LYS A 1 72 ? 14.647 2.145 -1.342 1.00 86.88 72 LYS A O 1
ATOM 565 N N . ASN A 1 73 ? 12.972 1.700 -2.743 1.00 84.25 73 ASN A N 1
ATOM 566 C CA . ASN A 1 73 ? 13.726 1.908 -3.972 1.00 84.25 73 ASN A CA 1
ATOM 567 C C . ASN A 1 73 ? 12.925 2.811 -4.906 1.00 84.25 73 ASN A C 1
ATOM 569 O O . ASN A 1 73 ? 11.711 2.638 -5.034 1.00 84.25 73 ASN A O 1
ATOM 573 N N . LEU A 1 74 ? 13.611 3.736 -5.584 1.00 82.25 74 LEU A N 1
ATOM 574 C CA . LEU A 1 74 ? 12.979 4.593 -6.580 1.00 82.25 74 LEU A CA 1
ATOM 575 C C . LEU A 1 74 ? 12.627 3.749 -7.802 1.00 82.25 74 LEU A C 1
ATOM 577 O O . LEU A 1 74 ? 13.513 3.229 -8.483 1.00 82.25 74 LEU A O 1
ATOM 581 N N . LEU A 1 75 ? 11.339 3.643 -8.104 1.00 82.56 75 LEU A N 1
ATOM 582 C CA . LEU A 1 75 ? 10.886 3.059 -9.355 1.00 82.56 75 LEU A CA 1
ATOM 583 C C . LEU A 1 75 ? 11.075 4.079 -10.485 1.00 82.56 75 LEU A C 1
ATOM 585 O O . LEU A 1 75 ? 10.412 5.097 -10.490 1.00 82.56 75 LEU A O 1
ATOM 589 N N . GLN A 1 76 ? 11.955 3.846 -11.453 1.00 82.56 76 GLN A N 1
ATOM 590 C CA . GLN A 1 76 ? 12.194 4.825 -12.527 1.00 82.56 76 GLN A CA 1
ATOM 591 C C . GLN A 1 76 ? 11.062 4.813 -13.566 1.00 82.56 76 GLN A C 1
ATOM 593 O O . GLN A 1 76 ? 11.158 4.180 -14.614 1.00 82.56 76 GLN A O 1
ATOM 598 N N . VAL A 1 77 ? 9.966 5.500 -13.258 1.00 83.62 77 VAL A N 1
ATOM 599 C CA . VAL A 1 77 ? 8.820 5.713 -14.150 1.00 83.62 77 VAL A CA 1
ATOM 600 C C . VAL A 1 77 ? 8.606 7.206 -14.368 1.00 83.62 77 VAL A C 1
ATOM 602 O O . VAL A 1 77 ? 9.085 8.026 -13.589 1.00 83.62 77 VAL A O 1
ATOM 605 N N . GLN A 1 78 ? 7.917 7.569 -15.454 1.00 79.12 78 GLN A N 1
ATOM 606 C CA . GLN A 1 78 ? 7.522 8.960 -15.742 1.00 79.12 78 GLN A CA 1
ATOM 607 C C . GLN A 1 78 ? 8.705 9.952 -15.792 1.00 79.12 78 GLN A C 1
ATOM 609 O O . GLN A 1 78 ? 8.557 11.125 -15.467 1.00 79.12 78 GLN A O 1
ATOM 614 N N . GLY A 1 79 ? 9.902 9.484 -16.166 1.00 77.38 79 GLY A N 1
ATOM 615 C CA . GLY A 1 79 ? 11.108 10.320 -16.224 1.00 77.38 79 GLY A CA 1
ATOM 616 C C . GLY A 1 79 ? 11.609 10.811 -14.860 1.00 77.38 79 GLY A C 1
ATOM 617 O O . GLY A 1 79 ? 12.463 11.695 -14.805 1.00 77.38 79 GLY A O 1
ATOM 618 N N . VAL A 1 80 ? 11.097 10.258 -13.758 1.00 76.31 80 VAL A N 1
ATOM 619 C CA . VAL A 1 80 ? 11.488 10.661 -12.408 1.00 76.31 80 VAL A CA 1
ATOM 620 C C . VAL A 1 80 ? 12.887 10.153 -12.077 1.00 76.31 80 VAL A C 1
ATOM 622 O O . VAL A 1 80 ? 13.221 8.977 -12.232 1.00 76.31 80 VAL A O 1
ATOM 625 N N . THR A 1 81 ? 13.691 11.070 -11.556 1.00 76.69 81 THR A N 1
ATOM 626 C CA . THR A 1 81 ? 15.032 10.833 -11.021 1.00 76.69 81 THR A CA 1
ATOM 627 C C . THR A 1 81 ? 15.056 11.177 -9.531 1.00 76.69 81 THR A C 1
ATOM 629 O O . THR A 1 81 ? 14.106 11.757 -9.006 1.00 76.69 81 THR A O 1
ATOM 632 N N . LYS A 1 82 ? 16.144 10.846 -8.826 1.00 69.38 82 LYS A N 1
ATOM 633 C CA . LYS A 1 82 ? 16.262 11.104 -7.377 1.00 69.38 82 LYS A CA 1
ATOM 634 C C . LYS A 1 82 ? 16.078 12.579 -6.987 1.00 69.38 82 LYS A C 1
ATOM 636 O O . LYS A 1 82 ? 15.571 12.848 -5.909 1.00 69.38 82 LYS A O 1
ATOM 641 N N . ASN A 1 83 ? 16.395 13.513 -7.885 1.00 68.00 83 ASN A N 1
ATOM 642 C CA . ASN A 1 83 ? 16.275 14.954 -7.633 1.00 68.00 83 ASN A CA 1
ATOM 643 C C . ASN A 1 83 ? 14.930 15.546 -8.086 1.00 68.00 83 ASN A C 1
ATOM 645 O O . ASN A 1 83 ? 14.728 16.761 -8.029 1.00 68.00 83 ASN A O 1
ATOM 649 N N . THR A 1 84 ? 14.014 14.720 -8.587 1.00 68.81 84 THR A N 1
ATOM 650 C CA . THR A 1 84 ? 12.749 15.192 -9.142 1.00 68.81 84 THR A CA 1
ATOM 651 C C . THR A 1 84 ? 11.752 15.502 -8.022 1.00 68.81 84 THR A C 1
ATOM 653 O O . THR A 1 84 ? 11.416 14.638 -7.216 1.00 68.81 84 THR A O 1
ATOM 656 N N . LYS A 1 85 ? 11.212 16.726 -8.009 1.00 63.56 85 LYS A N 1
ATOM 657 C CA . LYS A 1 85 ? 10.043 17.085 -7.194 1.00 63.56 85 LYS A CA 1
ATOM 658 C C . LYS A 1 85 ? 8.779 16.914 -8.030 1.00 63.56 85 LYS A C 1
ATOM 660 O O . LYS A 1 85 ? 8.589 17.641 -8.999 1.00 63.56 85 LYS A O 1
ATOM 665 N N . MET A 1 86 ? 7.928 15.968 -7.648 1.00 66.56 86 MET A N 1
ATOM 666 C CA . MET A 1 86 ? 6.614 15.748 -8.258 1.00 66.56 86 MET A CA 1
ATOM 667 C C . MET A 1 86 ? 5.529 15.896 -7.198 1.00 66.56 86 MET A C 1
ATOM 669 O O . MET A 1 86 ? 5.731 15.547 -6.035 1.00 66.56 86 MET A O 1
ATOM 673 N N . ILE A 1 87 ? 4.369 16.415 -7.596 1.00 62.72 87 ILE A N 1
ATOM 674 C CA . ILE A 1 87 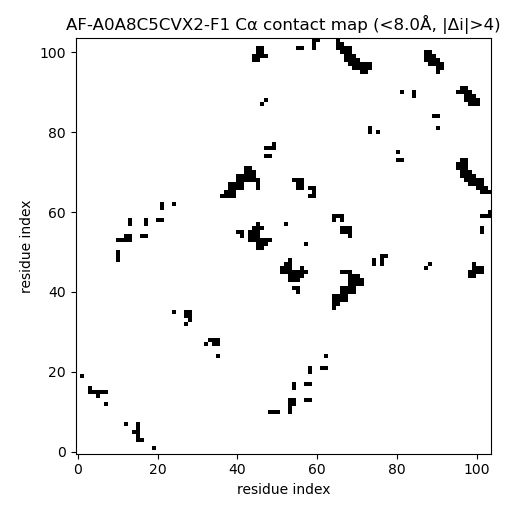? 3.211 16.524 -6.705 1.00 62.72 87 ILE A CA 1
ATOM 675 C C . ILE A 1 87 ? 2.824 15.115 -6.242 1.00 62.72 87 ILE A C 1
ATOM 677 O O . ILE A 1 87 ? 2.690 14.202 -7.053 1.00 62.72 87 ILE A O 1
ATOM 681 N N . GLY A 1 88 ? 2.685 14.932 -4.928 1.00 64.31 88 GLY A N 1
ATOM 682 C CA . GLY A 1 88 ? 2.334 13.641 -4.334 1.00 64.31 88 GLY A CA 1
ATOM 683 C C . GLY A 1 88 ? 3.490 12.645 -4.202 1.00 64.31 88 GLY A C 1
ATOM 684 O O . GLY A 1 88 ? 3.242 11.557 -3.690 1.00 64.31 88 GLY A O 1
ATOM 685 N N . LEU A 1 89 ? 4.720 13.003 -4.602 1.00 74.19 89 LEU A N 1
ATOM 686 C CA . LEU A 1 89 ? 5.943 12.241 -4.335 1.00 74.19 89 LEU A CA 1
ATOM 687 C C . LEU A 1 89 ? 6.830 13.006 -3.348 1.00 74.19 89 LEU A C 1
ATOM 689 O O . LEU A 1 89 ? 7.325 14.090 -3.656 1.00 74.19 89 LEU A O 1
ATOM 693 N N . VAL A 1 90 ? 7.079 12.421 -2.178 1.00 79.38 90 VAL A N 1
ATOM 694 C CA . VAL A 1 90 ? 8.096 12.926 -1.245 1.00 79.38 90 VAL A CA 1
ATOM 695 C C . VAL A 1 90 ? 9.289 11.984 -1.275 1.00 79.38 90 VAL A C 1
ATOM 697 O O . VAL A 1 90 ? 9.142 10.780 -1.071 1.00 79.38 90 VAL A O 1
ATOM 700 N N . ILE A 1 91 ? 10.471 12.540 -1.528 1.00 76.69 91 ILE A N 1
ATOM 701 C CA . ILE A 1 91 ? 11.737 11.808 -1.530 1.00 76.69 91 ILE A CA 1
ATOM 702 C C . ILE A 1 91 ? 12.449 12.110 -0.216 1.00 76.69 91 ILE A C 1
ATOM 704 O O . ILE A 1 91 ? 12.770 13.263 0.067 1.00 76.69 91 ILE A O 1
ATOM 708 N N . ASN A 1 92 ? 12.681 11.077 0.594 1.00 75.19 92 ASN A N 1
ATOM 709 C CA . ASN A 1 92 ? 13.501 11.181 1.794 1.00 75.19 92 ASN A CA 1
ATOM 710 C C . ASN A 1 92 ? 14.828 10.456 1.565 1.00 75.19 92 ASN A C 1
ATOM 712 O O . ASN A 1 92 ? 14.907 9.231 1.667 1.00 75.19 92 ASN A O 1
ATOM 716 N N . GLU A 1 93 ? 15.873 11.227 1.268 1.00 67.81 93 GLU A N 1
ATOM 717 C CA . GLU A 1 93 ? 17.202 10.681 0.983 1.00 67.81 93 GLU A CA 1
ATOM 718 C C . GLU A 1 93 ? 17.892 10.099 2.224 1.00 67.81 93 GLU A C 1
ATOM 720 O O . GLU A 1 93 ? 18.622 9.118 2.100 1.00 67.81 93 GLU A O 1
ATOM 725 N N . ASN A 1 94 ? 17.595 10.618 3.422 1.00 65.56 94 ASN A N 1
ATOM 726 C CA . ASN A 1 94 ? 18.156 10.109 4.679 1.00 65.56 94 ASN A CA 1
ATOM 727 C C . ASN A 1 94 ? 17.652 8.696 5.012 1.00 65.56 94 ASN A C 1
ATOM 729 O O . ASN A 1 94 ? 18.377 7.907 5.610 1.00 65.56 94 ASN A O 1
ATOM 733 N N 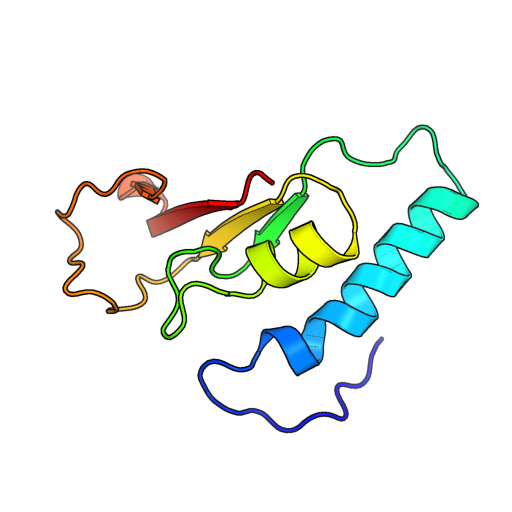. LEU A 1 95 ? 16.412 8.374 4.626 1.00 62.12 95 LEU A N 1
ATOM 734 C CA . LEU A 1 95 ? 15.776 7.072 4.869 1.00 62.12 95 LEU A CA 1
ATOM 735 C C . LEU A 1 95 ? 15.672 6.198 3.610 1.00 62.12 95 LEU A C 1
ATOM 737 O O . LEU A 1 95 ? 15.059 5.133 3.666 1.00 62.12 95 LEU A O 1
ATOM 741 N N . GLN A 1 96 ? 16.204 6.656 2.468 1.00 63.78 96 GLN A N 1
ATOM 742 C CA . GLN A 1 96 ? 16.034 6.025 1.149 1.00 63.78 96 GLN A CA 1
ATOM 743 C C . GLN A 1 96 ? 14.574 5.624 0.855 1.00 63.78 96 GLN A C 1
ATOM 745 O O . GLN A 1 96 ? 14.306 4.575 0.276 1.00 63.78 96 GLN A O 1
ATOM 750 N N . SER A 1 97 ? 13.619 6.448 1.288 1.00 66.94 97 SER A N 1
ATOM 751 C CA . SER A 1 97 ? 12.189 6.135 1.226 1.00 66.94 97 SER A CA 1
ATOM 752 C C . SER A 1 97 ? 11.445 7.113 0.320 1.00 66.94 97 SER A C 1
ATOM 754 O O . SER A 1 97 ? 11.707 8.319 0.340 1.00 66.94 97 SER A O 1
ATOM 756 N N . TYR A 1 98 ? 10.505 6.587 -0.462 1.00 73.19 98 TYR A N 1
ATOM 757 C CA . TYR A 1 98 ? 9.719 7.329 -1.445 1.00 73.19 98 TYR A CA 1
ATOM 758 C C . TYR A 1 98 ? 8.240 7.201 -1.104 1.00 73.19 98 TYR A C 1
ATOM 760 O O . TYR A 1 98 ? 7.706 6.091 -1.073 1.00 73.19 98 TYR A O 1
ATOM 768 N N . TYR A 1 99 ? 7.592 8.333 -0.840 1.00 76.75 99 TYR A N 1
ATOM 769 C CA . TYR A 1 99 ? 6.201 8.378 -0.404 1.00 76.75 99 TYR A CA 1
ATOM 770 C C . TYR A 1 99 ? 5.302 8.795 -1.552 1.00 76.75 99 TYR A C 1
ATOM 772 O O . TYR A 1 99 ? 5.534 9.848 -2.139 1.00 76.75 99 TYR A O 1
ATOM 780 N N . SER A 1 100 ? 4.268 8.009 -1.838 1.00 76.19 100 SER A N 1
ATOM 781 C CA . SER A 1 100 ? 3.242 8.352 -2.817 1.00 76.19 100 SER A CA 1
ATOM 782 C C . SER A 1 100 ? 1.865 8.355 -2.171 1.00 76.19 100 SER A C 1
ATOM 784 O O . SER A 1 100 ? 1.423 7.335 -1.640 1.00 76.19 100 SER A O 1
ATOM 786 N N . PHE A 1 101 ? 1.198 9.505 -2.217 1.00 74.50 101 PHE A N 1
ATOM 787 C CA . PHE A 1 101 ? -0.126 9.684 -1.631 1.00 74.50 101 PHE A CA 1
ATOM 788 C C . PHE A 1 101 ? -1.221 9.299 -2.624 1.00 74.50 101 PHE A C 1
ATOM 790 O O . PHE A 1 101 ? -1.244 9.807 -3.744 1.00 74.50 101 PHE A O 1
ATOM 797 N N . CYS A 1 102 ? -2.141 8.434 -2.198 1.00 69.75 102 CYS A N 1
ATOM 798 C CA . CYS A 1 102 ? -3.365 8.135 -2.930 1.00 69.75 102 CYS A CA 1
ATOM 799 C C . CYS A 1 102 ? -4.563 8.545 -2.064 1.00 69.75 102 CYS A C 1
ATOM 801 O O . CYS A 1 102 ? -4.985 7.807 -1.173 1.00 69.75 102 CYS A O 1
ATOM 803 N N . PHE A 1 103 ? -5.047 9.768 -2.302 1.00 63.28 103 PHE A N 1
ATOM 804 C CA . PHE A 1 103 ? -6.277 10.307 -1.723 1.00 63.28 103 PHE A CA 1
ATOM 805 C C . PHE A 1 103 ? -7.365 10.262 -2.801 1.00 63.28 103 PHE A C 1
ATOM 807 O O . PHE A 1 103 ? -7.132 10.751 -3.908 1.00 63.28 103 PHE A O 1
ATOM 814 N N . TYR A 1 104 ? -8.506 9.650 -2.483 1.00 56.19 104 TYR A N 1
ATOM 815 C CA . TYR A 1 104 ? -9.695 9.564 -3.335 1.00 56.19 104 TYR A CA 1
ATOM 816 C C . TYR A 1 104 ? -10.868 10.230 -2.630 1.00 56.19 104 TYR A C 1
ATOM 818 O O . TYR A 1 104 ? -10.934 10.083 -1.386 1.00 56.19 104 TYR A O 1
#

Nearest PDB structures (foldseek):
  6oze-assembly1_A  TM=9.597E-01  e=1.213E-11  Homo sapiens
  6ozq-assembly1_A  TM=8.441E-01  e=1.136E-11  Mus musculus
  6ozo-assembly1_A  TM=8.458E-01  e=1.385E-11  Mus musculus
  6ozk-assembly1_A  TM=8.452E-01  e=1.803E-11  Mus musculus
  6ozq-assembly1_B  TM=8.439E-01  e=2.199E-11  Mus musculus

Mean predicted aligned error: 5.2 Å

InterPro domains:
  IPR007581 Endonuclease V [PF04493] (2-78)
  IPR007581 Endonuclease V [PTHR28511] (1-87)

pLDDT: mean 8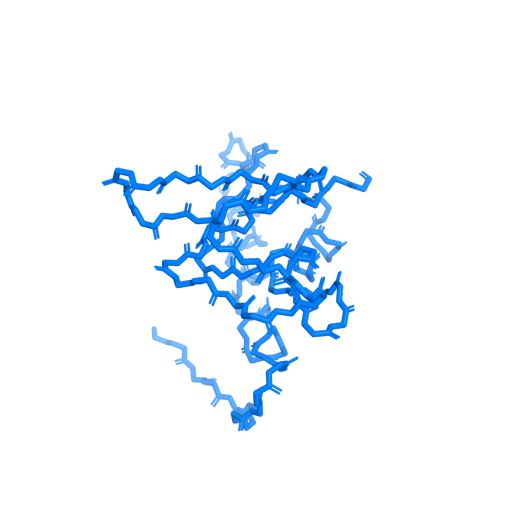7.59, std 11.37, range [56.19, 98.19]

Organism: Gadus morhua (NCBI:txid8049)

Secondary structure (DSSP, 8-state):
-----S---TT-HHHHHHHHHHHHHHHHHHH-GGG--SSEEEES-SSSSTTS--HHHHHHHHH-S-EEEEESS----TT--TT--BTTEEEETTTTEEEEEE--

Solvent-accessible surface area (backbone atoms only — not comparable to full-atom values): 6104 Å² total; per-residue (Å²): 139,86,83,72,81,58,78,93,47,94,92,46,60,36,77,46,47,40,69,59,52,51,50,52,51,53,50,39,43,74,76,41,51,92,71,55,67,81,58,46,83,31,90,29,35,3,46,68,34,92,77,54,59,21,39,16,28,55,42,16,71,75,66,73,37,41,15,30,3,43,20,75,64,89,70,81,41,95,87,50,53,96,87,58,86,48,92,58,47,48,78,39,78,94,74,46,33,38,38,15,59,31,82,131

Sequence (104 aa):
MVRLTAPYVAGFLAFRETPFLMEALRRLERNRPQLLPQVVLVDGNGLFHYREFGLACHLGVLSGIPCVGVAKNLLQVQGVTKNTKMIGLVINENLQSYYSFCFY

Radius of gyration: 14.26 Å; Cα contacts (8 Å, |Δi|>4): 182; chains: 1; bounding box: 33×36×33 Å